Protein AF-A0A939AWL5-F1 (afdb_monomer)

pLDDT: mean 89.06, std 13.92, range [45.94, 98.12]

Foldseek 3Di:
DDLVVQLVVQLVVLEHEPVSLVVLVVCCVPDDPVSVVSSVVVVVCCVVSSRDYDDDDPVVVCPPPCCCPVPVVVVDDPPPPDDPDD

Mean predicted aligned error: 7.47 Å

Secondary structure (DSSP, 8-state):
--HHHHHHHHHHHSEEEHHHHHHHHHHGGG--HHHHHHHHHHHHHHHTTSSEEE----HHHHT-HHHIIIIIHHHSSTTS------

Radius of gyration: 19.07 Å; Cα contacts (8 Å, |Δi|>4): 57; chains: 1; bounding box: 30×31×60 Å

Sequence (86 aa):
MVLGEVFLEAVASGVITEREMAWVAAQQGSFARHEEALAIRLGRWVDEGRINLGCRLPSRVLRHRQVLVDWIEPLGRRRGGQPLAA

Solvent-accessible surface area (backbone atoms only — not comparable to full-atom values): 5263 Å² total; per-residue (Å²): 138,54,73,69,57,56,49,52,51,20,64,74,68,35,38,39,36,64,71,54,53,52,49,51,64,73,44,58,92,73,51,54,75,70,51,45,55,49,52,52,52,51,50,51,34,40,76,70,62,68,23,37,84,47,83,85,80,55,70,68,59,66,65,32,67,63,48,33,61,73,55,46,44,78,76,52,78,80,87,79,74,73,76,80,80,128

Structure (mmCIF, N/CA/C/O backbone):
data_AF-A0A939AWL5-F1
#
_entry.id   AF-A0A939AWL5-F1
#
loop_
_atom_site.group_PDB
_atom_site.id
_atom_site.type_symbol
_atom_site.label_atom_id
_atom_site.label_alt_id
_atom_site.label_comp_id
_atom_site.label_asym_id
_atom_site.label_entity_id
_atom_site.label_seq_id
_atom_site.pdbx_PDB_ins_code
_atom_site.Cartn_x
_atom_site.Cartn_y
_atom_site.Cartn_z
_atom_site.occupancy
_atom_site.B_iso_or_equiv
_atom_site.auth_seq_id
_atom_site.auth_comp_id
_atom_site.auth_asym_id
_atom_site.auth_atom_id
_atom_site.pdbx_PDB_model_num
ATOM 1 N N . MET A 1 1 ? -1.906 -9.637 -10.797 1.00 87.81 1 MET A N 1
ATOM 2 C CA . MET A 1 1 ? -2.242 -8.280 -10.317 1.00 87.81 1 MET A CA 1
ATOM 3 C C . MET A 1 1 ? -1.778 -7.315 -11.391 1.00 87.81 1 MET A C 1
ATOM 5 O O . MET A 1 1 ? -0.911 -7.702 -12.168 1.00 87.81 1 MET A O 1
ATOM 9 N N . VAL A 1 2 ? -2.351 -6.121 -11.478 1.00 95.12 2 VAL A N 1
ATOM 10 C CA . VAL A 1 2 ? -1.826 -5.040 -12.330 1.00 95.12 2 VAL A CA 1
ATOM 11 C C . VAL A 1 2 ? -1.302 -3.928 -11.424 1.00 95.12 2 VAL A C 1
ATOM 13 O O . VAL A 1 2 ? -1.874 -3.684 -10.361 1.00 95.12 2 VAL A O 1
ATOM 16 N N . LEU A 1 3 ? -0.225 -3.236 -11.815 1.00 97.12 3 LEU A N 1
ATOM 17 C CA . LEU A 1 3 ? 0.380 -2.207 -10.961 1.00 97.12 3 LEU A CA 1
ATOM 18 C C . LEU A 1 3 ? -0.611 -1.090 -10.600 1.00 97.12 3 LEU A C 1
ATOM 20 O O . LEU A 1 3 ? -0.605 -0.609 -9.470 1.00 97.12 3 LEU A O 1
ATOM 24 N N . GLY A 1 4 ? -1.495 -0.721 -11.530 1.00 96.56 4 GLY A N 1
ATOM 25 C CA . GLY A 1 4 ? -2.553 0.259 -11.279 1.00 96.56 4 GLY A CA 1
ATOM 26 C C . GLY A 1 4 ? -3.507 -0.152 -10.152 1.00 96.56 4 GLY A C 1
ATOM 27 O O . GLY A 1 4 ? -3.856 0.686 -9.327 1.00 96.56 4 GLY A O 1
ATOM 28 N N . GLU A 1 5 ? -3.875 -1.433 -10.062 1.00 96.88 5 GLU A N 1
ATOM 29 C CA . GLU A 1 5 ? -4.726 -1.947 -8.978 1.00 96.88 5 GLU A CA 1
ATOM 30 C C . GLU A 1 5 ? -3.998 -1.862 -7.636 1.00 96.88 5 GLU A C 1
ATOM 32 O O . GLU A 1 5 ? -4.543 -1.333 -6.673 1.00 96.88 5 GLU A O 1
ATOM 37 N N . VAL A 1 6 ? -2.738 -2.313 -7.591 1.00 97.06 6 VAL A N 1
ATOM 38 C CA . VAL A 1 6 ? -1.901 -2.233 -6.382 1.00 97.06 6 VAL A CA 1
ATOM 39 C C . VAL A 1 6 ? -1.769 -0.787 -5.914 1.00 97.06 6 VAL A C 1
ATOM 41 O O . VAL A 1 6 ? -1.911 -0.504 -4.726 1.00 97.06 6 VAL A O 1
ATOM 44 N N . PHE A 1 7 ? -1.523 0.132 -6.848 1.00 97.00 7 PHE A N 1
ATOM 45 C CA . PHE A 1 7 ? -1.384 1.547 -6.547 1.00 97.00 7 PHE A CA 1
ATOM 46 C C . PHE A 1 7 ? -2.681 2.134 -5.984 1.00 97.00 7 PHE A C 1
ATOM 48 O O . PHE A 1 7 ? -2.653 2.766 -4.931 1.00 97.00 7 PHE A O 1
ATOM 55 N N . LEU A 1 8 ? -3.820 1.917 -6.648 1.00 97.12 8 LEU A N 1
ATOM 56 C CA . LEU A 1 8 ? -5.100 2.469 -6.203 1.00 97.12 8 LEU A CA 1
ATOM 57 C C . LEU A 1 8 ? -5.534 1.900 -4.850 1.00 97.12 8 LEU A C 1
ATOM 59 O O . LEU A 1 8 ? -5.953 2.671 -3.991 1.00 97.12 8 LEU A O 1
ATOM 63 N N . GLU A 1 9 ? -5.368 0.596 -4.627 1.00 96.50 9 GLU A N 1
ATOM 64 C CA . GLU A 1 9 ? -5.649 -0.036 -3.334 1.00 96.50 9 GLU A CA 1
ATOM 65 C 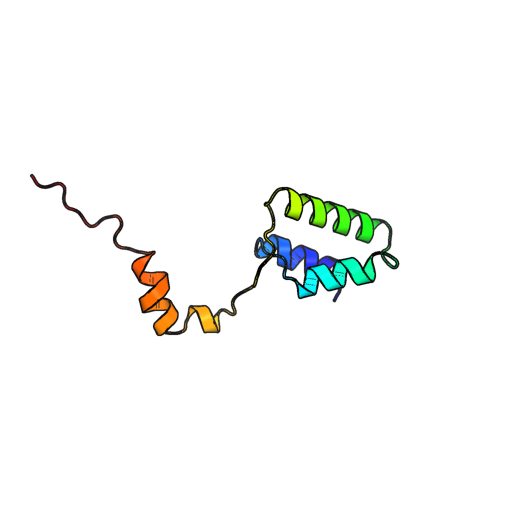C . GLU A 1 9 ? -4.753 0.523 -2.222 1.00 96.50 9 GLU A C 1
ATOM 67 O O . GLU A 1 9 ? -5.242 0.890 -1.153 1.00 96.50 9 GLU A O 1
ATOM 72 N N . ALA A 1 10 ? -3.447 0.658 -2.478 1.00 97.25 10 ALA A N 1
ATOM 73 C CA . ALA A 1 10 ? -2.509 1.185 -1.492 1.00 97.25 10 ALA A CA 1
ATOM 74 C C . ALA A 1 10 ? -2.787 2.650 -1.135 1.00 97.25 10 ALA A C 1
ATOM 76 O O . ALA A 1 10 ? -2.698 3.027 0.034 1.00 97.25 10 ALA A O 1
ATOM 77 N N . VAL A 1 11 ? -3.167 3.465 -2.121 1.00 96.31 11 VAL A N 1
ATOM 78 C CA . VAL A 1 11 ? -3.534 4.871 -1.913 1.00 96.31 11 VAL A CA 1
ATOM 79 C C . VAL A 1 11 ? -4.870 5.004 -1.194 1.00 96.31 11 VAL A C 1
ATOM 81 O O . VAL A 1 11 ? -4.987 5.825 -0.288 1.00 96.31 11 VAL A O 1
ATOM 84 N N . ALA A 1 12 ? -5.865 4.196 -1.561 1.00 96.31 12 ALA A N 1
ATOM 85 C CA . ALA A 1 12 ? -7.186 4.242 -0.947 1.00 96.31 12 ALA A CA 1
ATOM 86 C C . ALA A 1 12 ? -7.157 3.793 0.519 1.00 96.31 12 ALA A C 1
ATOM 88 O O . ALA A 1 12 ? -7.833 4.389 1.356 1.00 96.31 12 ALA A O 1
ATOM 89 N N . SER A 1 13 ? -6.375 2.759 0.845 1.00 95.50 13 SER A N 1
ATOM 90 C CA . SER A 1 13 ? -6.303 2.235 2.211 1.00 95.50 13 SER A CA 1
ATOM 91 C C . SER A 1 13 ? -5.175 2.836 3.054 1.00 95.50 13 SER A C 1
ATOM 93 O O . SER A 1 13 ? -5.134 2.586 4.255 1.00 95.50 13 SER A O 1
ATOM 95 N N . GLY A 1 14 ? -4.220 3.547 2.444 1.00 97.50 14 GLY A N 1
ATOM 96 C CA . GLY A 1 1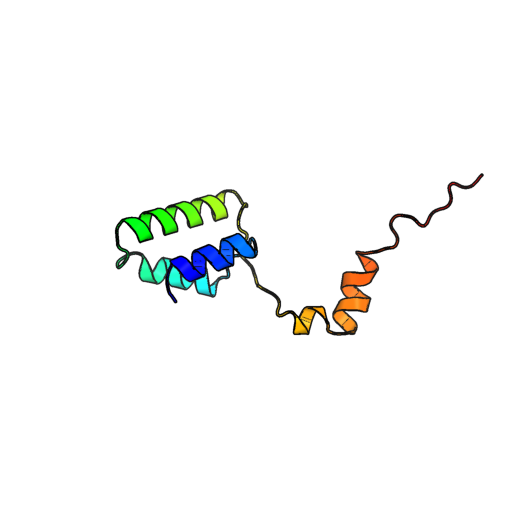4 ? -2.976 3.978 3.098 1.00 97.50 14 GLY A CA 1
ATOM 97 C C . GLY A 1 14 ? -2.053 2.817 3.498 1.00 97.50 14 GLY A C 1
ATOM 98 O O . GLY A 1 14 ? -1.151 2.994 4.318 1.00 97.50 14 GLY A O 1
ATOM 99 N N . VAL A 1 15 ? -2.293 1.618 2.956 1.00 97.94 15 VAL A N 1
ATOM 100 C CA . VAL A 1 15 ? -1.597 0.376 3.322 1.00 97.94 15 VAL A CA 1
ATOM 101 C 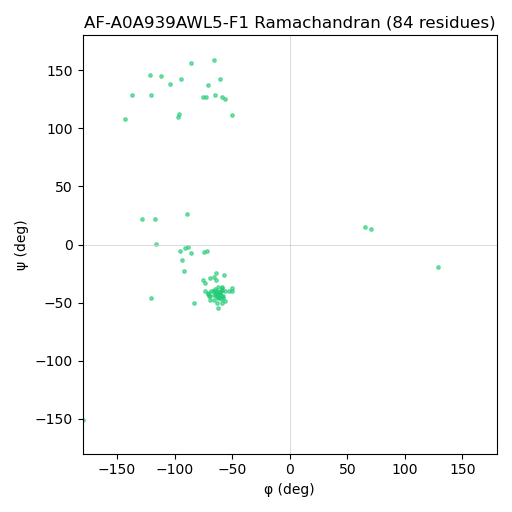C . VAL A 1 15 ? -1.261 -0.406 2.062 1.00 97.94 15 VAL A C 1
ATOM 103 O O . VAL A 1 15 ? -2.155 -0.695 1.274 1.00 97.94 15 VAL A O 1
ATOM 106 N N . ILE A 1 16 ? -0.008 -0.817 1.902 1.00 98.12 16 ILE A N 1
ATOM 107 C CA . ILE A 1 16 ? 0.410 -1.843 0.942 1.00 98.12 16 ILE A CA 1
ATOM 108 C C . ILE A 1 16 ? 0.681 -3.145 1.692 1.00 98.12 16 ILE A C 1
ATOM 110 O O . ILE A 1 16 ? 1.246 -3.138 2.784 1.00 98.12 16 ILE A O 1
ATOM 114 N N . THR A 1 17 ? 0.256 -4.275 1.135 1.00 97.88 17 THR A N 1
ATOM 115 C CA . THR A 1 17 ? 0.513 -5.582 1.753 1.00 97.88 17 THR A CA 1
ATOM 116 C C . THR A 1 17 ? 1.870 -6.144 1.344 1.00 97.88 17 THR A C 1
ATOM 118 O O . THR A 1 17 ? 2.379 -5.833 0.269 1.00 97.88 17 THR A O 1
ATOM 121 N N . GLU A 1 18 ? 2.441 -7.036 2.157 1.00 96.81 18 GLU A N 1
ATOM 122 C CA . GLU A 1 18 ? 3.684 -7.741 1.800 1.00 96.81 18 GLU A CA 1
ATOM 123 C C . GLU A 1 18 ? 3.560 -8.499 0.475 1.00 96.81 18 GLU A C 1
ATOM 125 O O . GLU A 1 18 ? 4.461 -8.448 -0.357 1.00 96.81 18 GLU A O 1
ATOM 130 N N . ARG A 1 19 ? 2.411 -9.144 0.233 1.00 97.19 19 ARG A N 1
ATOM 131 C CA . ARG A 1 19 ? 2.129 -9.854 -1.023 1.00 97.19 19 ARG A CA 1
ATOM 132 C C . ARG A 1 19 ? 2.172 -8.919 -2.229 1.00 97.19 19 ARG A C 1
ATOM 134 O O . ARG A 1 19 ? 2.680 -9.296 -3.279 1.00 97.19 19 ARG A O 1
ATOM 141 N N . GLU A 1 20 ? 1.620 -7.718 -2.090 1.00 97.75 20 GLU A N 1
ATOM 142 C CA . GLU A 1 20 ? 1.643 -6.707 -3.147 1.00 97.75 20 GLU A CA 1
ATOM 143 C C . GLU A 1 20 ? 3.040 -6.150 -3.364 1.00 97.75 20 GLU A C 1
ATOM 145 O O . GLU A 1 20 ? 3.465 -6.052 -4.508 1.00 97.75 20 GLU A O 1
ATOM 150 N N . MET A 1 21 ? 3.768 -5.841 -2.290 1.00 97.00 21 MET A N 1
ATOM 151 C CA . MET A 1 21 ? 5.144 -5.357 -2.384 1.00 97.00 21 MET A CA 1
ATOM 152 C C . MET A 1 21 ? 6.054 -6.396 -3.051 1.00 97.00 21 MET A C 1
ATOM 154 O O . MET A 1 21 ? 6.801 -6.070 -3.972 1.00 97.00 21 MET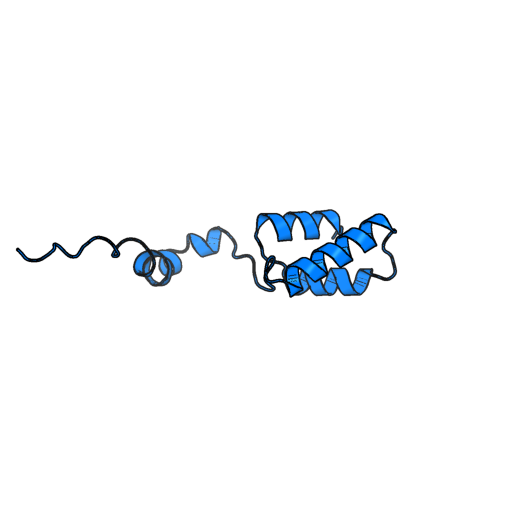 A O 1
ATOM 158 N N . ALA A 1 22 ? 5.938 -7.663 -2.648 1.00 97.12 22 ALA A N 1
ATOM 159 C CA . ALA A 1 22 ? 6.662 -8.770 -3.259 1.00 97.12 22 ALA A CA 1
ATOM 160 C C . ALA A 1 22 ? 6.300 -8.935 -4.742 1.00 97.12 22 ALA A C 1
ATOM 162 O O . ALA A 1 22 ? 7.182 -9.148 -5.572 1.00 97.12 22 ALA A O 1
ATOM 163 N N . TRP A 1 23 ? 5.017 -8.792 -5.090 1.00 97.50 23 TRP A N 1
ATOM 164 C CA . TRP A 1 23 ? 4.579 -8.831 -6.483 1.00 97.50 23 TRP A CA 1
ATOM 165 C C . TRP A 1 23 ? 5.155 -7.667 -7.303 1.00 97.50 23 TRP A C 1
ATOM 167 O O . TRP A 1 23 ? 5.660 -7.902 -8.399 1.00 97.50 23 TRP A O 1
ATOM 177 N N . VAL A 1 24 ? 5.141 -6.436 -6.771 1.00 96.81 24 VAL A N 1
ATOM 178 C CA . VAL A 1 24 ? 5.738 -5.267 -7.438 1.00 96.81 24 VAL A CA 1
ATOM 179 C C . VAL A 1 24 ? 7.220 -5.518 -7.688 1.00 96.81 24 VAL A C 1
ATOM 181 O O . VAL A 1 24 ? 7.648 -5.379 -8.829 1.00 96.81 24 VAL A O 1
ATOM 184 N N . ALA A 1 25 ? 7.975 -5.944 -6.669 1.00 95.62 25 ALA A N 1
ATOM 185 C CA . ALA A 1 25 ? 9.404 -6.243 -6.779 1.00 95.62 25 ALA A CA 1
ATOM 186 C C . ALA A 1 25 ? 9.698 -7.328 -7.830 1.00 95.62 25 ALA A C 1
ATOM 188 O O . ALA A 1 25 ? 10.590 -7.162 -8.659 1.00 95.62 25 ALA A O 1
ATOM 189 N N . ALA A 1 26 ? 8.910 -8.406 -7.851 1.00 97.00 26 ALA A N 1
ATOM 190 C CA . ALA A 1 26 ? 9.073 -9.491 -8.816 1.00 97.00 26 ALA A CA 1
ATOM 191 C C . ALA A 1 26 ? 8.786 -9.063 -10.269 1.00 97.00 26 ALA A C 1
ATOM 193 O O . ALA A 1 26 ? 9.357 -9.633 -11.196 1.00 97.00 26 ALA A O 1
ATOM 194 N N . GLN A 1 27 ? 7.921 -8.064 -10.479 1.00 95.56 27 GLN A N 1
ATOM 195 C CA . GLN A 1 27 ? 7.507 -7.612 -11.810 1.00 95.56 27 GLN A CA 1
ATOM 196 C C . GLN A 1 27 ? 8.323 -6.417 -12.343 1.00 95.56 27 GLN A C 1
ATOM 198 O O . GLN A 1 27 ? 8.162 -6.057 -13.509 1.00 95.56 27 GLN A O 1
ATOM 203 N N . GLN A 1 28 ? 9.229 -5.834 -11.540 1.00 88.69 28 GLN A N 1
ATOM 204 C CA . GLN A 1 28 ? 9.989 -4.617 -11.888 1.00 88.69 28 GLN A CA 1
ATOM 205 C C . GLN A 1 28 ? 10.669 -4.681 -13.262 1.00 88.69 28 GLN A C 1
ATOM 207 O O . GLN A 1 28 ? 10.630 -3.707 -14.007 1.00 88.69 28 GLN A O 1
ATOM 212 N N . GLY A 1 29 ? 11.238 -5.832 -13.630 1.00 93.19 29 GLY A N 1
ATOM 213 C CA . GLY A 1 29 ? 11.933 -6.012 -14.910 1.00 93.19 29 GLY A CA 1
ATOM 214 C C . GLY A 1 29 ? 11.028 -6.066 -16.148 1.00 93.19 29 GLY A C 1
ATOM 215 O O . GLY A 1 29 ? 11.539 -6.139 -17.261 1.00 93.19 29 GLY A O 1
ATOM 216 N N . SER A 1 30 ? 9.703 -6.071 -15.986 1.00 96.25 30 SER A N 1
ATOM 217 C CA . SER A 1 30 ? 8.740 -6.160 -17.097 1.00 96.25 30 SER A CA 1
ATOM 218 C C . SER A 1 30 ? 7.861 -4.922 -17.246 1.00 96.25 30 SER A C 1
ATOM 220 O O . SER A 1 30 ? 6.990 -4.904 -18.113 1.00 96.25 30 SER A O 1
ATOM 222 N N . PHE A 1 31 ? 8.051 -3.915 -16.397 1.00 97.56 31 PHE A N 1
ATOM 223 C CA . PHE A 1 31 ? 7.242 -2.708 -16.422 1.00 97.56 31 PHE A CA 1
ATOM 224 C C . PHE A 1 31 ? 7.543 -1.844 -17.645 1.00 97.56 31 PHE A C 1
ATOM 226 O O . PHE A 1 31 ? 8.694 -1.593 -18.003 1.00 97.56 31 PHE A O 1
ATOM 233 N N . ALA A 1 32 ? 6.487 -1.319 -18.261 1.00 97.50 32 ALA A N 1
ATOM 234 C CA . ALA A 1 32 ? 6.609 -0.191 -19.164 1.00 97.50 32 ALA A CA 1
ATOM 235 C C . ALA A 1 32 ? 7.066 1.055 -18.388 1.00 97.50 32 ALA A C 1
ATOM 237 O O . ALA A 1 32 ? 6.829 1.193 -17.189 1.00 97.50 32 ALA A O 1
ATOM 238 N N . ARG A 1 33 ? 7.640 2.041 -19.086 1.00 97.38 33 ARG A N 1
ATOM 239 C CA . ARG A 1 33 ? 8.171 3.272 -18.464 1.00 97.38 33 ARG A CA 1
ATOM 240 C C . ARG A 1 33 ? 7.189 3.977 -17.514 1.00 97.38 33 ARG A C 1
ATOM 242 O O . ARG A 1 33 ? 7.595 4.549 -16.507 1.00 97.38 33 ARG A O 1
ATOM 249 N N . HIS A 1 34 ? 5.898 3.989 -17.850 1.00 96.88 34 HIS A N 1
ATOM 250 C CA . HIS A 1 34 ? 4.876 4.624 -17.014 1.00 96.88 34 HIS A CA 1
ATOM 251 C C . HIS A 1 34 ? 4.561 3.806 -15.753 1.00 96.88 34 HIS A C 1
ATOM 253 O O . HIS A 1 34 ? 4.300 4.388 -14.702 1.00 96.88 34 HIS A O 1
ATOM 259 N N . GLU A 1 35 ? 4.631 2.478 -15.840 1.00 97.88 35 GLU A N 1
ATOM 260 C CA . GLU A 1 35 ? 4.495 1.578 -14.698 1.00 97.88 35 GLU A CA 1
ATOM 261 C C . GLU A 1 35 ? 5.710 1.710 -13.775 1.00 97.88 35 GLU A C 1
ATOM 263 O O . GLU A 1 35 ? 5.553 1.897 -12.575 1.00 97.88 35 GLU A O 1
ATOM 268 N N . GLU A 1 36 ? 6.922 1.746 -14.326 1.00 97.69 36 GLU A N 1
ATOM 269 C CA . GLU A 1 36 ? 8.144 1.952 -13.546 1.00 97.69 36 GLU A CA 1
ATOM 270 C C . GLU A 1 36 ? 8.102 3.271 -12.755 1.00 97.69 36 GLU A C 1
ATOM 272 O O . GLU A 1 36 ? 8.346 3.289 -11.547 1.00 97.69 36 GLU A O 1
ATOM 277 N N . ALA A 1 37 ? 7.696 4.373 -13.395 1.00 97.38 37 ALA A N 1
ATOM 278 C CA . ALA A 1 37 ? 7.526 5.658 -12.718 1.00 97.38 37 ALA A CA 1
ATOM 279 C C . ALA A 1 37 ? 6.502 5.589 -11.568 1.00 97.38 37 ALA A C 1
ATOM 281 O O . ALA A 1 37 ? 6.690 6.220 -10.522 1.00 97.38 37 ALA A O 1
ATOM 282 N N . LEU A 1 38 ? 5.426 4.814 -11.744 1.00 97.19 38 LEU A N 1
ATOM 283 C CA . LEU A 1 38 ? 4.403 4.614 -10.722 1.00 97.19 38 LEU A CA 1
ATOM 284 C C . LEU A 1 38 ? 4.919 3.750 -9.562 1.00 97.19 38 LEU A C 1
ATOM 286 O O . LEU A 1 38 ? 4.682 4.095 -8.404 1.00 97.19 38 LEU A O 1
ATOM 290 N N . ALA A 1 39 ? 5.671 2.687 -9.854 1.00 97.50 39 ALA A N 1
ATOM 291 C CA . ALA A 1 39 ? 6.302 1.827 -8.856 1.00 97.50 39 ALA A CA 1
ATOM 292 C C . ALA A 1 39 ? 7.345 2.594 -8.025 1.00 97.50 39 ALA A C 1
ATOM 294 O O . ALA A 1 39 ? 7.352 2.488 -6.800 1.00 97.50 39 ALA A O 1
ATOM 295 N N . ILE A 1 40 ? 8.165 3.439 -8.661 1.00 97.38 40 ILE A N 1
ATOM 296 C CA . ILE A 1 40 ? 9.126 4.312 -7.967 1.00 97.38 40 ILE A CA 1
ATOM 297 C C . ILE A 1 40 ? 8.398 5.298 -7.047 1.00 97.38 40 ILE A C 1
ATOM 299 O O . ILE A 1 40 ? 8.797 5.492 -5.899 1.00 97.38 40 ILE A O 1
ATOM 303 N N . ARG A 1 41 ? 7.316 5.927 -7.527 1.00 97.31 41 ARG A N 1
ATOM 304 C CA . ARG A 1 41 ? 6.508 6.841 -6.705 1.00 97.31 41 ARG A CA 1
ATOM 305 C C . ARG A 1 41 ? 5.898 6.125 -5.501 1.00 97.31 41 ARG A C 1
ATOM 307 O O . ARG A 1 41 ? 5.913 6.680 -4.407 1.00 97.31 41 ARG A O 1
ATOM 314 N N . LEU A 1 42 ? 5.372 4.919 -5.710 1.00 97.44 42 LEU A N 1
ATOM 315 C CA . LEU A 1 42 ? 4.826 4.078 -4.650 1.00 97.44 42 LEU A CA 1
ATOM 316 C C . LEU A 1 42 ? 5.894 3.751 -3.598 1.00 97.44 42 LEU A C 1
ATOM 318 O O . LEU A 1 42 ? 5.631 3.947 -2.417 1.00 97.44 42 LEU A O 1
ATOM 322 N N . GLY A 1 43 ? 7.098 3.346 -4.018 1.00 96.44 43 GLY A N 1
ATOM 323 C CA . GLY A 1 43 ? 8.230 3.098 -3.117 1.00 96.44 43 GLY A CA 1
ATOM 324 C C . GLY A 1 43 ? 8.569 4.315 -2.252 1.00 96.44 43 GLY A C 1
ATOM 325 O O . GLY A 1 43 ? 8.586 4.209 -1.033 1.00 96.44 43 GLY A O 1
ATOM 326 N N . ARG A 1 44 ? 8.682 5.507 -2.856 1.00 98.00 44 ARG A N 1
ATOM 327 C CA . ARG A 1 44 ? 8.926 6.755 -2.105 1.00 98.00 44 ARG A CA 1
ATOM 328 C C . ARG A 1 44 ? 7.841 7.054 -1.073 1.00 98.00 44 ARG A C 1
ATOM 330 O O . ARG A 1 44 ? 8.144 7.512 0.018 1.00 98.00 44 ARG A O 1
ATOM 337 N N . TRP A 1 45 ? 6.573 6.801 -1.397 1.00 97.81 45 TRP A N 1
ATOM 338 C CA . TRP A 1 45 ? 5.476 6.999 -0.442 1.00 97.81 45 TRP A CA 1
ATOM 339 C C . TRP A 1 45 ? 5.500 6.000 0.710 1.00 97.81 45 TRP A C 1
ATOM 341 O O . TRP A 1 45 ? 5.049 6.343 1.803 1.00 97.81 45 TRP A O 1
ATOM 351 N N . VAL A 1 46 ? 6.027 4.799 0.480 1.00 97.62 46 VAL A N 1
ATOM 352 C CA . VAL A 1 46 ? 6.293 3.834 1.547 1.00 97.62 46 VAL A CA 1
ATOM 353 C C . VAL A 1 46 ? 7.444 4.316 2.428 1.00 97.62 46 VAL A C 1
ATOM 355 O O . VAL A 1 46 ? 7.280 4.377 3.643 1.00 97.62 46 VAL A O 1
ATOM 358 N N . ASP A 1 47 ? 8.552 4.755 1.831 1.00 97.56 47 ASP A N 1
ATOM 359 C CA . ASP A 1 47 ? 9.719 5.266 2.563 1.00 97.56 47 ASP A CA 1
ATOM 360 C C . ASP A 1 47 ? 9.390 6.524 3.394 1.00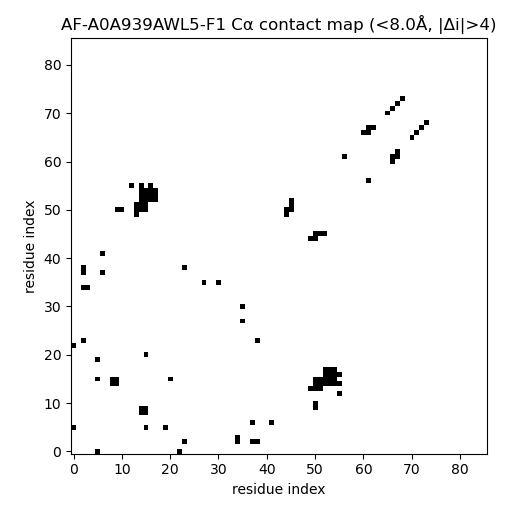 97.56 47 ASP A C 1
ATOM 362 O O . ASP A 1 47 ? 9.875 6.691 4.510 1.00 97.56 47 ASP A O 1
ATOM 366 N N . GLU A 1 48 ? 8.519 7.398 2.878 1.00 97.81 48 GLU A N 1
ATOM 367 C CA . GLU A 1 48 ? 8.014 8.593 3.572 1.00 97.81 48 GLU A CA 1
ATOM 368 C C . GLU A 1 48 ? 6.979 8.271 4.672 1.00 97.81 48 GLU A C 1
ATOM 370 O O . GLU A 1 48 ? 6.520 9.179 5.367 1.00 97.81 48 GLU A O 1
ATOM 375 N N . GLY A 1 49 ? 6.546 7.012 4.810 1.00 96.56 49 GLY A N 1
ATOM 376 C CA . GLY A 1 49 ? 5.503 6.601 5.759 1.00 96.56 49 GLY A CA 1
ATOM 377 C C . GLY A 1 49 ? 4.089 7.074 5.392 1.00 96.56 49 GLY A C 1
ATOM 378 O O . GLY A 1 49 ? 3.173 7.011 6.212 1.00 96.56 49 GLY A O 1
ATOM 379 N N . ARG A 1 50 ? 3.881 7.551 4.157 1.00 97.25 50 ARG A N 1
ATOM 380 C CA . ARG A 1 50 ? 2.560 7.960 3.643 1.00 97.25 50 ARG A CA 1
ATOM 381 C C . ARG A 1 50 ? 1.683 6.760 3.308 1.00 97.25 50 ARG A C 1
ATOM 383 O O . ARG A 1 50 ? 0.462 6.850 3.398 1.00 97.25 50 ARG A O 1
ATOM 390 N N . ILE A 1 51 ? 2.310 5.660 2.906 1.00 98.00 51 ILE A N 1
ATOM 391 C CA . ILE A 1 51 ? 1.698 4.342 2.763 1.00 98.00 51 ILE A CA 1
ATOM 392 C C . ILE A 1 51 ? 2.451 3.400 3.696 1.00 98.00 51 ILE A C 1
ATOM 394 O O . ILE A 1 51 ? 3.672 3.325 3.650 1.00 98.00 51 ILE A O 1
ATOM 398 N N . ASN A 1 52 ? 1.729 2.661 4.531 1.00 97.62 52 ASN A N 1
ATOM 399 C CA . ASN A 1 52 ? 2.339 1.734 5.478 1.00 97.62 52 ASN A CA 1
ATOM 400 C C . ASN A 1 52 ? 2.401 0.322 4.895 1.00 97.62 52 ASN A C 1
ATOM 402 O O . ASN A 1 52 ? 1.455 -0.128 4.248 1.00 97.62 52 ASN A O 1
ATOM 406 N N . LEU A 1 53 ? 3.480 -0.408 5.168 1.00 96.69 53 LEU A N 1
ATOM 407 C CA . LEU A 1 53 ? 3.489 -1.853 4.961 1.00 96.69 53 LEU A CA 1
ATOM 408 C C . LEU A 1 53 ? 2.631 -2.512 6.052 1.00 96.69 53 LEU A C 1
ATOM 410 O O . LEU A 1 53 ? 2.834 -2.254 7.238 1.00 96.69 53 LEU A O 1
ATOM 414 N N . GLY A 1 54 ? 1.658 -3.342 5.677 1.00 95.31 54 GLY A N 1
ATOM 415 C CA . 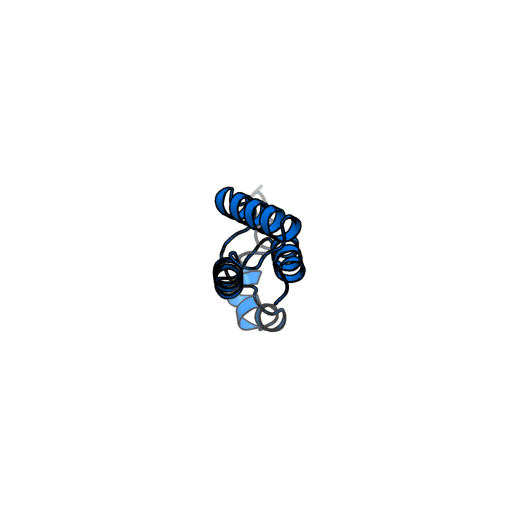GLY A 1 54 ? 0.776 -3.966 6.664 1.00 95.31 54 GLY A CA 1
ATOM 416 C C . GLY A 1 54 ? -0.284 -4.897 6.086 1.00 95.31 54 GLY A C 1
ATOM 417 O O . GLY A 1 54 ? -0.100 -5.523 5.044 1.00 95.31 54 GLY A O 1
ATOM 418 N N . CYS A 1 55 ? -1.418 -5.004 6.783 1.00 93.12 55 CYS A N 1
ATOM 419 C CA . CYS A 1 55 ? -2.543 -5.841 6.373 1.00 93.12 55 CYS A CA 1
ATOM 420 C C . CYS A 1 55 ? -3.827 -5.019 6.205 1.00 93.12 55 CYS A C 1
ATOM 422 O O . CYS A 1 55 ? -4.079 -4.069 6.945 1.00 93.12 55 CYS A O 1
ATOM 424 N N . ARG A 1 56 ? -4.664 -5.405 5.234 1.00 91.38 56 ARG A N 1
ATOM 425 C CA . ARG A 1 56 ? -6.023 -4.866 5.088 1.00 91.38 56 ARG A CA 1
ATOM 426 C C . ARG A 1 56 ? -7.000 -5.824 5.757 1.00 91.38 56 ARG A C 1
ATOM 428 O O . ARG A 1 56 ? -7.183 -6.950 5.296 1.00 91.38 56 ARG A O 1
ATOM 435 N N . LEU A 1 57 ? -7.608 -5.389 6.859 1.00 88.12 57 LEU A N 1
ATOM 436 C CA . LEU A 1 57 ? -8.563 -6.210 7.600 1.00 88.12 57 LEU A CA 1
ATOM 437 C C . LEU A 1 57 ? -9.904 -6.278 6.851 1.00 88.12 57 LEU A C 1
ATOM 439 O O . LEU A 1 57 ? -10.488 -5.234 6.551 1.00 88.12 57 LEU A O 1
ATOM 443 N N . PRO A 1 58 ? -10.447 -7.480 6.584 1.00 87.44 58 PRO A N 1
ATOM 444 C CA . PRO A 1 58 ? -11.768 -7.606 5.984 1.00 87.44 58 PRO A CA 1
ATOM 445 C C . PRO A 1 58 ? -12.841 -6.970 6.870 1.00 87.44 58 PRO A C 1
ATOM 447 O O . PRO A 1 58 ? -12.847 -7.162 8.088 1.00 87.44 58 PRO A O 1
ATOM 450 N N . SER A 1 59 ? -13.835 -6.313 6.268 1.00 85.62 59 SER A N 1
ATOM 451 C CA . SER A 1 59 ? -14.922 -5.666 7.022 1.00 85.62 59 SER A CA 1
ATOM 452 C C . SER A 1 59 ? -15.687 -6.635 7.930 1.00 85.62 59 SER A C 1
ATOM 454 O O . SER A 1 59 ? -16.232 -6.228 8.951 1.00 85.62 59 SER A O 1
ATOM 456 N N . ARG A 1 60 ? -15.715 -7.931 7.587 1.00 89.19 60 ARG A N 1
ATOM 457 C CA . ARG A 1 60 ? -16.306 -8.977 8.434 1.00 89.19 60 ARG A CA 1
ATOM 458 C C . ARG A 1 60 ? -15.570 -9.123 9.770 1.00 89.19 60 ARG A C 1
ATOM 460 O O . ARG A 1 60 ? -16.231 -9.282 10.788 1.00 89.19 60 ARG A O 1
ATOM 467 N N . VAL A 1 61 ? -14.238 -9.034 9.769 1.00 86.94 61 VAL A N 1
ATOM 468 C CA . VAL A 1 61 ? -13.415 -9.115 10.988 1.00 86.94 61 VAL A CA 1
ATOM 469 C C . VAL A 1 61 ? -13.696 -7.915 11.886 1.00 86.94 61 VAL A C 1
ATOM 471 O O . VAL A 1 61 ? -13.935 -8.083 13.076 1.00 86.94 61 VAL A O 1
ATOM 474 N N . LEU A 1 62 ? -13.785 -6.717 11.301 1.00 85.50 62 LEU A N 1
ATOM 475 C CA . LEU A 1 62 ? -14.091 -5.485 12.037 1.00 85.50 62 LEU A CA 1
ATOM 476 C C . LEU A 1 62 ? -15.490 -5.487 12.672 1.00 85.50 62 LEU A C 1
ATOM 478 O O . LEU A 1 62 ? -15.725 -4.785 13.648 1.00 85.50 62 LEU A O 1
ATOM 482 N N . ARG A 1 63 ? -16.424 -6.273 12.127 1.00 86.38 63 ARG A N 1
ATOM 483 C CA . ARG A 1 63 ? -17.785 -6.436 12.662 1.00 86.38 63 ARG A CA 1
ATOM 484 C C . ARG A 1 63 ? -17.909 -7.593 13.653 1.00 86.38 63 ARG A C 1
ATOM 486 O O . ARG A 1 63 ? -18.997 -7.818 14.180 1.00 86.38 63 ARG A O 1
ATOM 493 N N . HIS A 1 64 ? -16.839 -8.352 13.891 1.00 90.75 64 HIS A N 1
ATOM 494 C CA . HIS A 1 64 ? -16.874 -9.446 14.849 1.00 90.75 64 HIS A CA 1
ATOM 495 C C . HIS A 1 64 ? -17.101 -8.885 16.257 1.00 90.75 64 HIS A C 1
ATOM 497 O O . HIS A 1 64 ? -16.375 -7.991 16.691 1.00 90.75 64 HIS A O 1
ATOM 503 N N . ARG A 1 65 ? -18.096 -9.419 16.981 1.00 86.81 65 ARG A N 1
ATOM 504 C CA . ARG A 1 65 ? -18.536 -8.878 18.281 1.00 86.81 65 ARG A CA 1
ATOM 505 C C . ARG A 1 65 ? -17.379 -8.707 19.265 1.00 86.81 65 ARG A C 1
ATOM 507 O O . ARG A 1 65 ? -17.316 -7.695 19.947 1.00 86.81 65 ARG A O 1
ATOM 514 N N . GLN A 1 66 ? -16.453 -9.662 19.291 1.00 87.81 66 GLN A N 1
ATOM 515 C CA . GLN A 1 66 ? -15.289 -9.594 20.169 1.00 87.81 66 GLN A CA 1
ATOM 516 C C . GLN A 1 66 ? -14.306 -8.480 19.778 1.00 87.81 66 GLN A C 1
ATOM 518 O O . GLN A 1 66 ? -13.812 -7.769 20.638 1.00 87.81 66 GLN A O 1
ATOM 523 N N . VAL A 1 67 ? -14.066 -8.270 18.479 1.00 87.75 67 VAL A N 1
ATOM 524 C CA . VAL A 1 67 ? -13.205 -7.172 18.001 1.00 87.75 67 VAL A CA 1
ATOM 525 C C . VAL A 1 67 ? -13.838 -5.823 18.345 1.00 87.75 67 VAL A C 1
ATOM 527 O O . VAL A 1 67 ? -13.151 -4.903 18.780 1.00 87.75 67 VAL A O 1
ATOM 530 N N . LEU A 1 68 ? -15.161 -5.709 18.205 1.00 86.31 68 LEU A N 1
ATOM 531 C CA . LEU A 1 68 ? -15.880 -4.492 18.566 1.00 86.31 68 LEU A CA 1
ATOM 532 C C . LEU A 1 68 ? -15.760 -4.178 20.061 1.00 86.31 68 LEU A C 1
ATOM 534 O O . LEU A 1 68 ? -15.311 -3.090 20.404 1.00 86.31 68 LEU A O 1
ATOM 538 N N . VAL A 1 69 ? -16.119 -5.126 20.928 1.00 88.19 69 VAL A N 1
ATOM 539 C CA . VAL A 1 69 ? -16.195 -4.905 22.382 1.00 88.19 69 VAL A CA 1
ATOM 540 C C . VAL A 1 69 ? -14.814 -4.813 23.033 1.00 88.19 69 VAL A C 1
ATOM 542 O O . VAL A 1 69 ? -14.607 -3.961 23.892 1.00 88.19 69 VAL A O 1
ATOM 545 N N . ASP A 1 70 ? -13.857 -5.647 22.619 1.00 88.81 70 ASP A N 1
ATOM 546 C CA . ASP A 1 70 ? -12.574 -5.763 23.326 1.00 88.81 70 ASP A CA 1
ATOM 547 C C . ASP A 1 70 ? -11.499 -4.821 22.760 1.00 88.81 70 ASP A C 1
ATOM 549 O O . ASP A 1 70 ? -10.548 -4.487 23.464 1.00 88.81 70 ASP A O 1
ATOM 553 N N . TRP A 1 71 ? -11.632 -4.375 21.503 1.00 86.25 71 TRP A N 1
ATOM 554 C CA . TRP A 1 71 ? -10.610 -3.557 20.834 1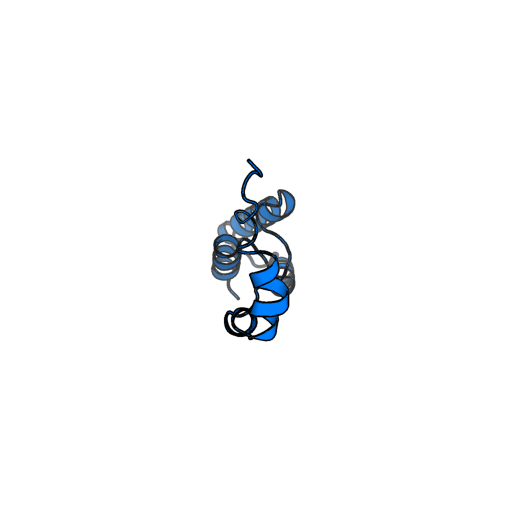.00 86.25 71 TRP A CA 1
ATOM 555 C C . TRP A 1 71 ? -11.121 -2.190 20.379 1.00 86.25 71 TRP A C 1
ATOM 557 O O . TRP A 1 71 ? -10.451 -1.186 20.610 1.00 86.25 71 TRP A O 1
ATOM 567 N N . ILE A 1 72 ? -12.294 -2.111 19.742 1.00 85.56 72 ILE A N 1
ATOM 568 C CA . ILE A 1 72 ? -12.774 -0.853 19.141 1.00 85.56 72 ILE A CA 1
ATOM 569 C C . ILE A 1 72 ? -13.463 0.048 20.178 1.00 85.56 72 ILE A C 1
ATOM 571 O O . ILE A 1 72 ? -13.116 1.223 20.291 1.00 85.56 72 ILE A O 1
ATOM 575 N N . GLU A 1 73 ? -14.416 -0.475 20.953 1.00 86.19 73 GLU A N 1
ATOM 576 C CA . GLU A 1 73 ? -15.152 0.280 21.981 1.00 86.19 73 GLU A CA 1
ATOM 577 C C . GLU A 1 73 ? -14.251 0.854 23.091 1.00 86.19 73 GLU A C 1
ATOM 579 O O . GLU A 1 73 ? -14.437 2.019 23.455 1.00 86.19 73 GLU A O 1
ATOM 584 N N . PRO A 1 74 ? -13.228 0.144 23.606 1.00 85.50 74 PRO A N 1
ATOM 585 C CA . PRO A 1 74 ? -12.32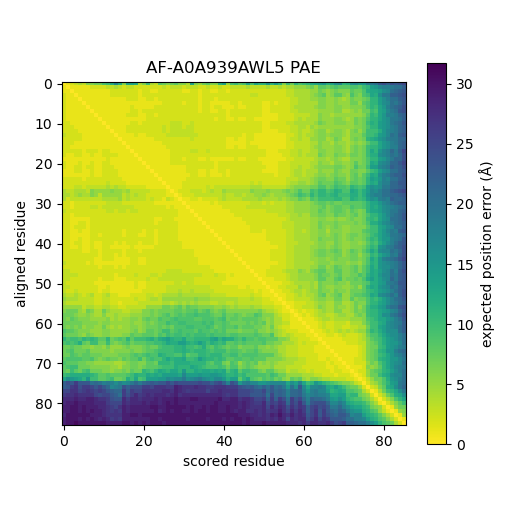6 0.705 24.612 1.00 85.50 74 PRO A CA 1
ATOM 586 C C . PR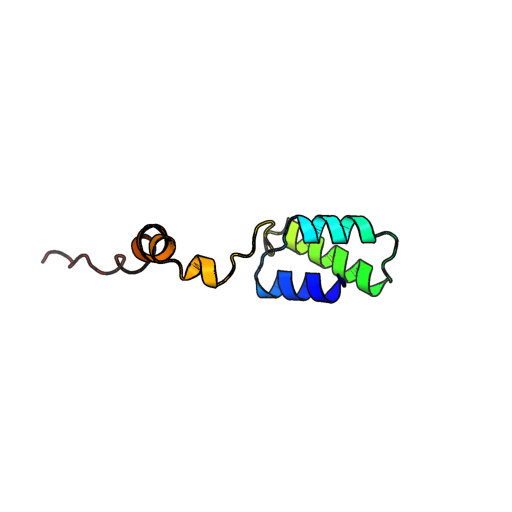O A 1 74 ? -11.519 1.892 24.075 1.00 85.50 74 PRO A C 1
ATOM 588 O O . PRO A 1 74 ? -11.213 2.828 24.815 1.00 85.50 74 PRO A O 1
ATOM 591 N N . LEU A 1 75 ? -11.225 1.890 22.772 1.00 80.44 75 LEU A N 1
ATOM 592 C CA . LEU A 1 75 ? -10.535 2.977 22.083 1.00 80.44 75 LEU A CA 1
ATOM 593 C C . LEU A 1 75 ? -11.495 4.085 21.600 1.00 80.44 75 LEU A C 1
ATOM 595 O O . LEU A 1 75 ? -11.030 5.143 21.170 1.00 80.44 75 LEU A O 1
ATOM 599 N N . GLY A 1 76 ? -12.819 3.899 21.715 1.00 68.94 76 GLY A N 1
ATOM 600 C CA . GLY A 1 76 ? -13.840 4.810 21.193 1.00 68.94 76 GLY A CA 1
ATOM 601 C C . GLY A 1 76 ? -15.083 4.967 22.082 1.00 68.94 76 GLY A C 1
ATOM 602 O O . GLY A 1 76 ? -15.949 4.104 22.095 1.00 68.94 76 GLY A O 1
ATOM 603 N N . ARG A 1 77 ? -15.199 6.147 22.726 1.00 55.00 77 ARG A N 1
ATOM 604 C CA . ARG A 1 77 ? -16.381 6.835 23.336 1.00 55.00 77 ARG A CA 1
ATOM 605 C C . ARG A 1 77 ? -16.211 7.320 24.781 1.00 55.00 77 ARG A C 1
ATOM 607 O O . ARG A 1 77 ? -16.910 8.253 25.159 1.00 55.00 77 ARG A O 1
ATOM 614 N N . ARG A 1 78 ? -15.259 6.826 25.580 1.00 57.25 78 ARG A N 1
ATOM 615 C CA . ARG A 1 78 ? -15.040 7.337 26.960 1.00 57.25 78 ARG A CA 1
ATOM 616 C C . ARG A 1 78 ? -14.056 8.512 27.078 1.00 57.25 78 ARG A C 1
ATOM 618 O O . ARG A 1 78 ? -13.461 8.702 28.130 1.00 57.25 78 ARG A O 1
ATOM 625 N N . ARG A 1 79 ? -13.881 9.331 26.034 1.00 57.03 79 ARG A N 1
ATOM 626 C CA . ARG A 1 79 ? -13.034 10.544 26.114 1.00 57.03 79 ARG A CA 1
ATOM 627 C C . ARG A 1 79 ? -13.771 11.811 26.584 1.00 57.03 79 ARG A C 1
ATOM 629 O O . ARG A 1 79 ? -13.127 12.836 26.737 1.00 57.03 79 ARG A O 1
ATOM 636 N N . GLY A 1 80 ? -15.084 11.753 26.836 1.00 58.97 80 GLY A N 1
ATOM 637 C CA . GLY A 1 80 ? -15.896 12.926 27.217 1.00 58.97 80 GLY A CA 1
ATOM 638 C C . GLY A 1 80 ? -16.753 12.757 28.476 1.00 58.97 80 GLY A C 1
ATOM 639 O O . GLY A 1 80 ? -17.763 13.434 28.605 1.00 58.97 80 GLY A O 1
ATOM 640 N N . GLY A 1 81 ? -16.413 11.819 29.365 1.00 53.34 81 GLY A N 1
ATOM 641 C CA . GLY A 1 81 ? -17.271 11.417 30.488 1.00 53.34 81 GLY A CA 1
ATOM 642 C C . GLY A 1 81 ? -16.710 11.679 31.883 1.00 53.34 81 GLY A C 1
ATOM 643 O O . GLY A 1 81 ? -17.131 10.998 32.811 1.00 53.34 81 GLY A O 1
ATOM 644 N N . GLN A 1 82 ? -15.760 12.600 32.051 1.00 54.91 82 GLN A N 1
ATOM 645 C CA . GLN A 1 82 ? -15.464 13.129 33.382 1.00 54.91 82 GLN A CA 1
ATOM 646 C C . GLN A 1 82 ? -16.229 14.453 33.507 1.00 54.91 82 GLN A C 1
ATOM 648 O O . GLN A 1 82 ? -15.881 15.404 32.804 1.00 54.91 82 GLN A O 1
ATOM 653 N N . PRO A 1 83 ? -17.288 14.542 34.335 1.00 50.50 83 PRO A N 1
ATOM 654 C CA . PRO A 1 83 ? -17.759 15.846 34.764 1.00 50.50 83 PRO A CA 1
ATOM 655 C C . PRO A 1 83 ? -16.570 16.500 35.466 1.00 50.50 83 PRO A C 1
ATOM 657 O O . PRO A 1 83 ? -15.967 15.884 36.349 1.00 50.50 83 PRO A O 1
ATOM 660 N N . LEU A 1 84 ? -16.206 17.714 35.054 1.00 53.53 84 LEU A N 1
ATOM 661 C CA . LEU A 1 84 ? -15.439 18.597 35.922 1.00 53.53 84 LEU A CA 1
ATOM 662 C C . LEU A 1 84 ? -16.187 18.622 37.257 1.00 53.53 84 LEU A C 1
ATOM 664 O O . LEU A 1 84 ? -17.338 19.057 37.308 1.00 53.53 84 LEU A O 1
ATOM 668 N N . ALA A 1 85 ? -15.578 18.033 38.287 1.00 49.25 85 ALA A N 1
ATOM 669 C CA . ALA A 1 85 ? -16.084 18.123 39.642 1.00 49.25 85 ALA A CA 1
ATOM 670 C C . ALA A 1 85 ? -16.200 19.614 39.977 1.00 49.25 85 ALA A C 1
ATOM 672 O O . ALA A 1 85 ? -15.247 20.366 39.755 1.00 49.25 85 ALA A O 1
ATOM 673 N N . ALA A 1 86 ? -17.408 20.003 40.384 1.00 45.94 86 ALA A N 1
ATOM 674 C CA . ALA A 1 86 ? -17.758 21.347 40.819 1.00 45.94 86 ALA A CA 1
ATOM 675 C C . ALA A 1 86 ? -16.941 21.777 42.043 1.00 45.94 86 ALA A C 1
ATOM 677 O O . ALA A 1 86 ? -16.573 20.885 42.844 1.00 45.94 86 ALA A O 1
#